Protein AF-A0A0L0UKQ6-F1 (afdb_monomer)

pLDDT: mean 85.0, std 13.51, range [40.44, 95.69]

Mean predicted aligned error: 8.11 Å

Nearest PDB structures (foldseek):
  1ez3-assembly1_A  TM=3.928E-01  e=5.200E+00  Rattus norvegicus
  1b5l-assembly1_A  TM=2.829E-01  e=2.958E+00  Komagataella pastoris

Structure (mmCIF, N/CA/C/O backbone):
data_AF-A0A0L0UKQ6-F1
#
_entry.id   AF-A0A0L0UKQ6-F1
#
loop_
_atom_site.group_PDB
_atom_site.id
_atom_site.type_symbol
_atom_site.label_atom_id
_atom_site.label_alt_id
_atom_site.label_comp_id
_atom_site.label_asym_id
_atom_site.label_entity_id
_atom_site.label_seq_id
_atom_site.pdbx_PDB_ins_code
_atom_site.Cartn_x
_atom_site.Cartn_y
_atom_site.Cartn_z
_atom_site.occupancy
_atom_site.B_iso_or_equiv
_atom_site.auth_seq_id
_atom_site.auth_comp_id
_atom_site.auth_asym_id
_atom_site.auth_atom_id
_atom_site.pdbx_PDB_model_num
ATOM 1 N N . VAL A 1 1 ? -15.708 5.822 22.919 1.00 69.19 1 VAL A N 1
ATOM 2 C CA . VAL A 1 1 ? -15.814 4.433 22.409 1.00 69.19 1 VAL A CA 1
ATOM 3 C C . VAL A 1 1 ? -15.484 3.426 23.504 1.00 69.19 1 VAL A C 1
ATOM 5 O O . VAL A 1 1 ? -16.340 2.625 23.839 1.00 69.19 1 VAL A O 1
ATOM 8 N N . LEU A 1 2 ? -14.313 3.519 24.140 1.00 83.44 2 LEU A N 1
ATOM 9 C CA . LEU A 1 2 ? -13.816 2.468 25.038 1.00 83.44 2 LEU A CA 1
ATOM 10 C C . LEU A 1 2 ? -14.531 2.330 26.399 1.00 83.44 2 LEU A C 1
ATOM 12 O O . LEU A 1 2 ? -14.392 1.306 27.054 1.00 83.44 2 LEU A O 1
ATOM 16 N N . GLN A 1 3 ? -15.347 3.301 26.824 1.00 82.50 3 GLN A N 1
ATOM 17 C CA . GLN A 1 3 ? -16.087 3.228 28.099 1.00 82.50 3 GLN A CA 1
ATOM 18 C C . GLN A 1 3 ? -17.079 2.052 28.180 1.00 82.50 3 GLN A C 1
ATOM 20 O O . GLN A 1 3 ? -17.397 1.612 29.279 1.00 82.50 3 GLN A O 1
ATOM 25 N N . ALA A 1 4 ? -17.549 1.539 27.037 1.00 82.25 4 ALA A N 1
ATOM 26 C CA . ALA A 1 4 ? -18.426 0.368 26.972 1.00 82.25 4 ALA A CA 1
ATOM 27 C C . ALA A 1 4 ? -17.662 -0.967 27.079 1.00 82.25 4 ALA A C 1
ATOM 29 O O . ALA A 1 4 ? -18.273 -2.007 27.291 1.00 82.25 4 ALA A O 1
ATOM 30 N N . VAL A 1 5 ? -16.330 -0.942 26.955 1.00 87.31 5 VAL A N 1
ATOM 31 C CA . VAL A 1 5 ? -15.487 -2.137 27.047 1.00 87.31 5 VAL A CA 1
ATOM 32 C C . VAL A 1 5 ? -15.329 -2.539 28.505 1.00 87.31 5 VAL A C 1
ATOM 34 O O . VAL A 1 5 ? -14.916 -1.727 29.338 1.00 87.31 5 VAL A O 1
ATOM 37 N N . THR A 1 6 ? -15.652 -3.794 28.792 1.00 84.50 6 THR A N 1
ATOM 38 C CA . THR A 1 6 ? -15.420 -4.460 30.074 1.00 84.50 6 THR A CA 1
ATOM 39 C C . THR A 1 6 ? -14.885 -5.868 29.808 1.00 84.50 6 THR A C 1
ATOM 41 O O . THR A 1 6 ? -15.406 -6.492 28.884 1.00 84.50 6 THR A O 1
ATOM 44 N N . PRO A 1 7 ? -13.969 -6.406 30.634 1.00 91.31 7 PRO A N 1
ATOM 45 C CA . PRO A 1 7 ? -13.393 -5.813 31.849 1.00 91.31 7 PRO A CA 1
ATOM 46 C C . PRO A 1 7 ? -12.472 -4.604 31.602 1.00 91.31 7 PRO A C 1
ATOM 48 O O . PRO A 1 7 ? -12.143 -4.275 30.467 1.00 91.31 7 PRO A O 1
ATOM 51 N N . GLU A 1 8 ? -12.055 -3.916 32.672 1.00 91.44 8 GLU A N 1
ATOM 52 C CA . GLU A 1 8 ? -11.160 -2.742 32.573 1.00 91.44 8 GLU A CA 1
ATOM 53 C C . GLU A 1 8 ? -9.836 -3.072 31.869 1.00 91.44 8 GLU A C 1
ATOM 55 O O . GLU A 1 8 ? -9.279 -2.239 31.164 1.00 91.44 8 GLU A O 1
ATOM 60 N N . GLN A 1 9 ? -9.348 -4.301 32.030 1.00 90.81 9 GLN A N 1
ATOM 61 C CA . GLN A 1 9 ? -8.124 -4.762 31.384 1.00 90.81 9 GLN A CA 1
ATOM 62 C C . GLN A 1 9 ? -8.231 -4.713 29.852 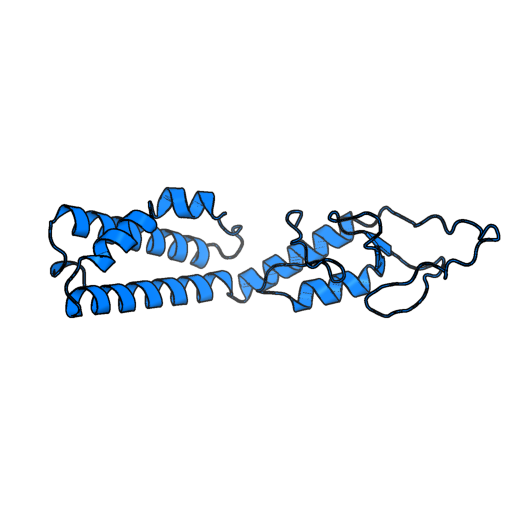1.00 90.81 9 GLN A C 1
ATOM 64 O O . GLN A 1 9 ? -7.352 -4.151 29.204 1.00 90.81 9 GLN A O 1
ATOM 69 N N . ASP A 1 10 ? -9.339 -5.194 29.288 1.00 92.19 10 ASP A N 1
ATOM 70 C CA . ASP A 1 10 ? -9.611 -5.137 27.848 1.00 92.19 10 ASP A CA 1
ATOM 71 C C . ASP A 1 10 ? -9.666 -3.687 27.360 1.00 92.19 10 ASP A C 1
ATOM 73 O O . ASP A 1 10 ? -9.147 -3.347 26.298 1.00 92.19 10 ASP A O 1
ATOM 77 N N . ARG A 1 11 ? -10.251 -2.795 28.169 1.00 92.25 11 ARG A N 1
ATOM 78 C CA . ARG A 1 11 ? -10.300 -1.363 27.857 1.00 92.25 11 ARG A CA 1
ATOM 79 C C . ARG A 1 11 ? -8.899 -0.771 27.743 1.00 92.25 11 ARG A C 1
ATOM 81 O O . ARG A 1 11 ? -8.644 -0.016 26.805 1.00 92.25 11 ARG A O 1
ATOM 88 N N . ILE A 1 12 ? -8.017 -1.102 28.686 1.00 92.00 12 ILE A N 1
ATOM 89 C CA . ILE A 1 12 ? -6.623 -0.647 28.685 1.00 92.00 12 ILE A CA 1
ATOM 90 C C . ILE A 1 12 ? -5.903 -1.157 27.433 1.00 92.00 12 ILE A C 1
ATOM 92 O O . ILE A 1 12 ? -5.213 -0.369 26.795 1.00 92.00 12 ILE A O 1
ATOM 96 N N . LEU A 1 13 ? -6.120 -2.414 27.029 1.00 92.38 13 LEU A N 1
ATOM 97 C CA . LEU A 1 13 ? -5.523 -2.969 25.808 1.00 92.38 13 LEU A CA 1
ATOM 98 C C . LEU A 1 13 ? -5.916 -2.169 24.558 1.00 92.38 13 LEU A C 1
ATOM 100 O O . LEU A 1 13 ? -5.040 -1.736 23.811 1.00 92.38 13 LEU A O 1
ATOM 104 N N . PHE A 1 14 ? -7.209 -1.884 24.360 1.00 93.12 14 PHE A N 1
ATOM 105 C CA . PHE A 1 14 ? -7.635 -1.036 23.239 1.00 93.12 14 PHE A CA 1
ATOM 106 C C . PHE A 1 14 ? -7.079 0.384 23.334 1.00 93.12 14 PHE A C 1
ATOM 108 O O . PHE A 1 14 ? -6.687 0.951 22.319 1.00 93.12 14 PHE A O 1
ATOM 115 N N . GLN A 1 15 ? -7.050 0.973 24.532 1.00 92.75 15 GLN A N 1
ATOM 116 C CA . GLN A 1 15 ? -6.509 2.317 24.743 1.00 92.75 15 GLN A CA 1
ATOM 117 C C . GLN A 1 15 ? -5.040 2.370 24.308 1.00 92.75 15 GLN A C 1
ATOM 119 O O . GLN A 1 15 ? -4.676 3.214 23.494 1.00 92.75 15 GLN A O 1
ATOM 124 N N . THR A 1 16 ? -4.223 1.422 24.775 1.00 93.25 16 THR A N 1
ATOM 125 C CA . THR A 1 16 ? -2.812 1.306 24.393 1.00 93.25 16 THR A CA 1
ATOM 126 C C . THR A 1 16 ? -2.643 1.104 22.889 1.00 93.25 16 THR A C 1
ATOM 128 O O . THR A 1 16 ? -1.813 1.781 22.287 1.00 93.25 16 THR A O 1
ATOM 131 N N . PHE A 1 17 ? -3.459 0.247 22.269 1.00 94.69 17 PHE A N 1
ATOM 132 C CA . PHE A 1 17 ? -3.443 0.032 20.822 1.00 94.69 17 PHE A CA 1
ATOM 133 C C . PHE A 1 17 ? -3.721 1.325 20.040 1.00 94.69 17 PHE A C 1
ATOM 135 O O . PHE A 1 17 ? -2.919 1.732 19.198 1.00 94.69 17 PHE A O 1
ATOM 142 N N . PHE A 1 18 ? -4.829 2.011 20.339 1.00 94.19 18 PHE A N 1
ATOM 143 C CA . PHE A 1 18 ? -5.203 3.234 19.624 1.00 94.19 18 PHE A CA 1
ATOM 144 C C . PHE A 1 18 ? -4.198 4.365 19.860 1.00 94.19 18 PHE A C 1
ATOM 146 O O . PHE A 1 18 ? -3.875 5.100 18.924 1.00 94.19 18 PHE A O 1
ATOM 153 N N . ASP A 1 19 ? -3.665 4.491 21.077 1.00 94.94 19 ASP A N 1
ATOM 154 C CA . ASP A 1 19 ? -2.633 5.476 21.394 1.00 94.94 19 ASP A CA 1
ATOM 155 C C . ASP A 1 19 ? -1.344 5.199 20.602 1.00 94.94 19 ASP A C 1
ATOM 157 O O . ASP A 1 19 ? -0.765 6.128 20.034 1.00 94.94 19 ASP A O 1
ATOM 161 N N . ALA A 1 20 ? -0.933 3.933 20.476 1.00 95.44 20 ALA A N 1
ATOM 162 C CA . ALA A 1 20 ? 0.219 3.540 19.668 1.00 95.44 20 ALA A CA 1
ATOM 163 C C . ALA A 1 20 ? 0.013 3.836 18.172 1.00 95.44 20 ALA A C 1
ATOM 165 O O . ALA A 1 20 ? 0.891 4.430 17.540 1.00 95.44 20 ALA A O 1
ATOM 166 N N . CYS A 1 21 ? -1.153 3.501 17.608 1.00 94.81 21 CYS A N 1
ATOM 167 C CA . CYS A 1 21 ? -1.484 3.838 16.220 1.00 94.81 21 CYS A CA 1
ATOM 168 C C . CYS A 1 21 ? -1.443 5.353 15.979 1.00 94.81 21 CYS A C 1
ATOM 170 O O . CYS A 1 21 ? -0.837 5.812 15.012 1.00 94.81 21 CYS A O 1
ATOM 172 N N . ASN A 1 22 ? -2.036 6.142 16.879 1.00 94.56 22 ASN A N 1
ATOM 173 C CA . ASN A 1 22 ? -2.043 7.601 16.770 1.00 94.56 22 ASN A CA 1
ATOM 174 C C . ASN A 1 22 ? -0.630 8.192 16.839 1.00 94.56 22 ASN A C 1
ATOM 176 O O . ASN A 1 22 ? -0.328 9.137 16.106 1.00 94.56 22 ASN A O 1
ATOM 180 N N . GLN A 1 23 ? 0.250 7.638 17.678 1.00 94.94 23 GLN A N 1
ATOM 181 C CA . GLN A 1 23 ? 1.656 8.043 17.729 1.00 94.94 23 GLN A CA 1
ATOM 182 C C . GLN A 1 23 ? 2.369 7.761 16.404 1.00 94.94 23 GLN A C 1
ATOM 184 O O . GLN A 1 23 ? 2.998 8.667 15.861 1.00 94.94 23 GLN A O 1
ATOM 189 N N . ILE A 1 24 ? 2.210 6.556 15.842 1.00 94.06 24 ILE A N 1
ATOM 190 C CA . ILE A 1 24 ? 2.786 6.190 14.537 1.00 94.06 24 ILE A CA 1
ATOM 191 C C . ILE A 1 24 ? 2.299 7.152 13.445 1.00 94.06 24 ILE A C 1
ATOM 193 O O . ILE A 1 24 ? 3.107 7.733 12.721 1.00 94.06 24 ILE A O 1
ATOM 197 N N . ILE A 1 25 ? 0.983 7.361 13.349 1.00 93.94 25 ILE A N 1
ATOM 198 C CA . ILE A 1 25 ? 0.367 8.268 12.369 1.00 93.94 25 ILE A CA 1
ATOM 199 C C . ILE A 1 25 ? 0.933 9.685 12.523 1.00 93.94 25 ILE A C 1
ATOM 201 O O . ILE A 1 25 ? 1.301 10.316 11.530 1.00 93.94 25 ILE A O 1
ATOM 205 N N . THR A 1 26 ? 1.044 10.180 13.757 1.00 94.44 26 THR A N 1
ATOM 206 C CA . THR A 1 26 ? 1.561 11.524 14.054 1.00 94.44 26 THR A CA 1
ATOM 207 C C . THR A 1 26 ? 3.026 11.669 13.651 1.00 94.44 26 THR A C 1
ATOM 209 O O . THR A 1 26 ? 3.395 12.648 13.004 1.00 94.44 26 THR A O 1
ATOM 212 N N . GLU A 1 27 ? 3.868 10.695 13.989 1.00 93.44 27 GLU A N 1
ATOM 213 C CA . GLU A 1 27 ? 5.286 10.690 13.621 1.00 93.44 27 GLU A CA 1
ATOM 214 C C . GLU A 1 27 ? 5.476 10.682 12.105 1.00 93.44 27 GLU A C 1
ATOM 216 O O . GLU A 1 27 ? 6.232 11.502 11.580 1.00 93.44 27 GLU A O 1
ATOM 221 N N . LEU A 1 28 ? 4.750 9.807 11.402 1.00 91.25 28 LEU A N 1
ATOM 222 C CA . LEU A 1 28 ? 4.832 9.694 9.950 1.00 91.25 28 LEU A CA 1
ATOM 223 C C . LEU A 1 28 ? 4.286 10.941 9.241 1.00 91.25 28 LEU A C 1
ATOM 225 O O . LEU A 1 28 ? 4.803 11.311 8.186 1.00 91.25 28 LEU A O 1
ATOM 229 N N . THR A 1 29 ? 3.274 11.593 9.817 1.00 91.44 29 THR A N 1
ATOM 230 C CA . THR A 1 29 ? 2.718 12.852 9.302 1.00 91.44 29 THR A CA 1
ATOM 231 C C . THR A 1 29 ? 3.707 14.004 9.469 1.00 91.44 29 THR A C 1
ATOM 233 O O . THR A 1 29 ? 3.918 14.776 8.538 1.00 91.44 29 THR A O 1
ATOM 236 N N . ASN A 1 30 ? 4.339 14.112 10.640 1.00 92.19 30 ASN A N 1
ATOM 237 C CA . ASN A 1 30 ? 5.265 15.203 10.945 1.00 92.19 30 ASN A CA 1
ATOM 238 C C . ASN A 1 30 ? 6.634 15.033 10.270 1.00 92.19 30 ASN A C 1
ATOM 240 O O . ASN A 1 30 ? 7.334 16.021 10.063 1.00 92.19 30 ASN A O 1
ATOM 244 N N . ASN A 1 31 ? 7.010 13.803 9.907 1.00 90.62 31 ASN A N 1
ATOM 245 C CA . ASN A 1 31 ? 8.291 13.482 9.279 1.00 90.62 31 ASN A CA 1
ATOM 246 C C . ASN A 1 31 ? 8.073 12.730 7.955 1.00 90.62 31 ASN A C 1
ATOM 248 O O . ASN A 1 31 ? 8.313 11.522 7.883 1.00 90.62 31 ASN A O 1
ATOM 252 N 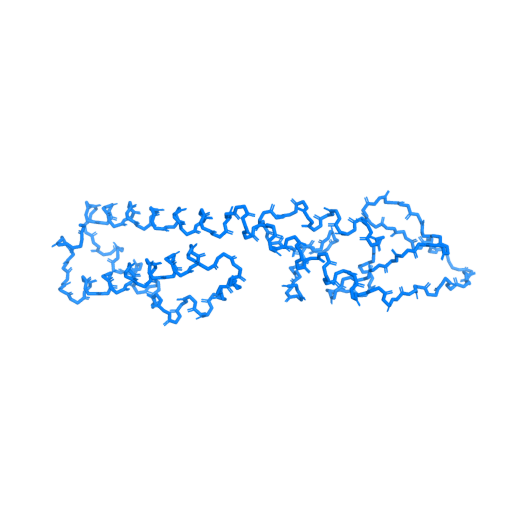N . PRO A 1 32 ? 7.641 13.411 6.878 1.00 81.19 32 PRO A N 1
ATOM 253 C CA . PRO A 1 32 ? 7.314 12.756 5.609 1.00 81.19 32 PRO A CA 1
ATOM 254 C C . PRO A 1 32 ? 8.515 12.073 4.937 1.00 81.19 32 PRO A C 1
ATOM 256 O O . PRO A 1 32 ? 8.320 11.153 4.153 1.00 81.19 32 PRO A O 1
ATOM 259 N N . GLN A 1 33 ? 9.746 12.486 5.260 1.00 79.69 33 GLN A N 1
ATOM 260 C CA . GLN A 1 33 ? 10.972 11.862 4.745 1.00 79.69 33 GLN A CA 1
ATOM 261 C C . GLN A 1 33 ? 11.449 10.652 5.559 1.00 79.69 33 GLN A C 1
ATOM 263 O O . GLN A 1 33 ? 12.385 9.967 5.156 1.00 79.69 33 GLN A O 1
ATOM 268 N N . GLN A 1 34 ? 10.847 10.387 6.719 1.00 84.00 34 GLN A N 1
ATOM 269 C CA . GLN A 1 34 ? 11.187 9.209 7.508 1.00 84.00 34 GLN A CA 1
ATOM 270 C C . GLN A 1 34 ? 10.771 7.946 6.751 1.00 84.00 34 GLN A C 1
ATOM 272 O O . GLN A 1 34 ? 9.671 7.905 6.200 1.00 84.00 34 GLN A O 1
ATOM 277 N N . ARG A 1 35 ? 11.597 6.895 6.772 1.00 82.25 35 ARG A N 1
ATOM 278 C CA . ARG A 1 35 ? 11.218 5.594 6.203 1.00 82.25 35 ARG A CA 1
ATOM 279 C C . ARG A 1 35 ? 9.935 5.045 6.834 1.00 82.25 35 ARG A C 1
ATOM 281 O O . ARG A 1 35 ? 9.625 5.344 7.988 1.00 82.25 35 ARG A O 1
ATOM 288 N N . SER A 1 36 ? 9.227 4.203 6.092 1.00 80.62 36 SER A N 1
ATOM 289 C CA . SER A 1 36 ? 8.121 3.424 6.646 1.00 80.62 36 SER A CA 1
ATOM 290 C C . SER A 1 36 ? 8.626 2.439 7.708 1.00 80.62 36 SER A C 1
ATOM 292 O O . SER A 1 36 ? 9.767 1.963 7.653 1.00 80.62 36 SER A O 1
ATOM 294 N N . TYR A 1 37 ? 7.776 2.165 8.694 1.00 85.94 37 TYR A N 1
ATOM 295 C CA . TYR A 1 37 ? 8.023 1.136 9.699 1.00 85.94 37 TYR A CA 1
ATOM 296 C C . TYR A 1 37 ? 7.799 -0.251 9.092 1.00 85.94 37 TYR A C 1
ATOM 298 O O . TYR A 1 37 ? 6.872 -0.431 8.302 1.00 85.94 37 TYR A O 1
ATOM 306 N N . SER A 1 38 ? 8.631 -1.225 9.458 1.00 85.88 38 SER A N 1
ATOM 307 C CA . SER A 1 38 ? 8.378 -2.624 9.109 1.00 85.88 38 SER A CA 1
ATOM 308 C C . SER A 1 38 ? 7.176 -3.165 9.888 1.00 85.88 38 SER A C 1
ATOM 310 O O . SER A 1 38 ? 6.799 -2.614 10.926 1.00 85.88 38 SER A O 1
ATOM 312 N N . LEU A 1 39 ? 6.595 -4.279 9.430 1.00 84.94 39 LEU A N 1
ATOM 313 C CA . LEU A 1 39 ? 5.503 -4.943 10.155 1.00 84.94 39 LEU A CA 1
ATOM 314 C C . LEU A 1 39 ? 5.903 -5.278 11.598 1.00 84.94 39 LEU A C 1
ATOM 316 O O . LEU A 1 39 ? 5.158 -4.973 12.522 1.00 84.94 39 LEU A O 1
ATOM 320 N N . GLN A 1 40 ? 7.124 -5.781 11.805 1.00 87.25 40 GLN A N 1
ATOM 321 C CA . GLN A 1 40 ? 7.643 -6.102 13.136 1.00 87.25 40 GLN A CA 1
ATOM 322 C C . GLN A 1 40 ? 7.768 -4.860 14.038 1.00 87.25 40 GLN A C 1
ATOM 324 O O . GLN A 1 40 ? 7.508 -4.933 15.238 1.00 87.25 40 GLN A O 1
ATOM 329 N N . GLU A 1 41 ? 8.162 -3.709 13.483 1.00 90.38 41 GLU A N 1
ATOM 330 C CA . GLU A 1 41 ? 8.241 -2.448 14.233 1.00 90.38 41 GLU A CA 1
ATOM 331 C C . GLU A 1 41 ? 6.858 -1.920 14.617 1.00 90.38 41 GLU A C 1
ATOM 333 O O . GLU A 1 41 ? 6.692 -1.371 15.707 1.00 90.38 41 GLU A O 1
ATOM 338 N N . ILE A 1 42 ? 5.870 -2.089 13.736 1.00 90.00 42 ILE A N 1
ATOM 339 C CA . ILE A 1 42 ? 4.480 -1.722 14.013 1.00 90.00 42 ILE A CA 1
ATOM 3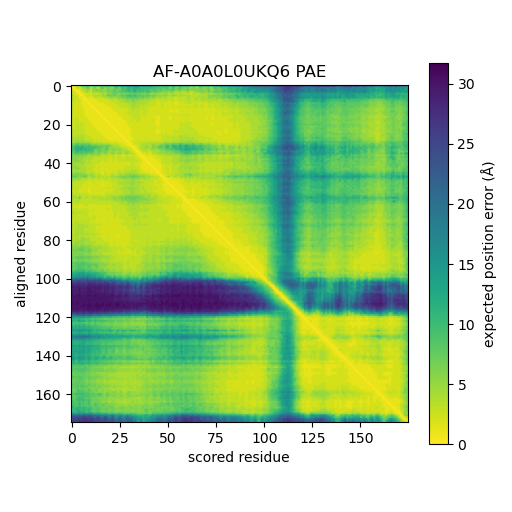40 C C . ILE A 1 42 ? 3.926 -2.634 15.110 1.00 90.00 42 ILE A C 1
ATOM 342 O O . ILE A 1 42 ? 3.463 -2.123 16.127 1.00 90.00 42 ILE A O 1
ATOM 346 N N . GLU A 1 43 ? 4.040 -3.956 14.958 1.00 89.81 43 GLU A N 1
ATOM 347 C CA . GLU A 1 43 ? 3.585 -4.958 15.936 1.00 89.81 43 GLU A CA 1
ATOM 348 C C . GLU A 1 43 ? 4.196 -4.738 17.324 1.00 89.81 43 GLU A C 1
ATOM 350 O O . GLU A 1 43 ? 3.482 -4.761 18.327 1.00 89.81 43 GLU A O 1
ATOM 355 N N . ALA A 1 44 ? 5.496 -4.430 17.398 1.00 92.38 44 ALA A N 1
ATOM 356 C CA . ALA A 1 44 ? 6.175 -4.137 18.660 1.00 92.38 44 ALA A CA 1
ATOM 357 C C . ALA A 1 44 ? 5.595 -2.918 19.403 1.00 92.38 44 ALA A C 1
ATOM 359 O O . ALA A 1 44 ? 5.767 -2.801 20.617 1.00 92.38 44 ALA A O 1
ATOM 360 N N . ARG A 1 45 ? 4.925 -2.003 18.690 1.00 93.12 45 ARG A N 1
ATOM 361 C CA . ARG A 1 45 ? 4.309 -0.796 19.258 1.00 93.12 45 ARG A CA 1
ATOM 362 C C . ARG A 1 45 ? 2.824 -0.970 19.539 1.00 93.12 45 ARG A C 1
ATOM 364 O O . ARG A 1 45 ? 2.366 -0.539 20.592 1.00 93.12 45 ARG A O 1
ATOM 371 N N . VAL A 1 46 ? 2.078 -1.539 18.593 1.00 92.31 46 VAL A N 1
ATOM 372 C CA . VAL A 1 46 ? 0.614 -1.666 18.696 1.00 92.31 46 VAL A CA 1
ATOM 373 C C . VAL A 1 46 ? 0.190 -2.864 19.546 1.00 92.31 46 VAL A C 1
ATOM 375 O O . VAL A 1 46 ? -0.924 -2.875 20.063 1.00 92.31 46 VAL A O 1
ATOM 378 N N . GLY A 1 47 ? 1.081 -3.838 19.747 1.00 88.62 47 GLY A N 1
ATOM 379 C CA . GLY A 1 47 ? 0.804 -5.054 20.504 1.00 88.62 47 GLY A CA 1
ATOM 380 C C . GLY A 1 47 ? 0.120 -6.137 19.667 1.00 88.62 47 GLY A C 1
ATOM 381 O O . GLY A 1 47 ? 0.093 -6.084 18.438 1.00 88.62 47 GLY A O 1
ATOM 382 N N . SER A 1 48 ? -0.413 -7.159 20.342 1.00 86.62 48 SER A N 1
ATOM 383 C CA . SER A 1 48 ? -1.028 -8.311 19.675 1.00 86.62 48 SER A CA 1
ATOM 384 C C . SER A 1 48 ? -2.403 -7.960 19.104 1.00 86.62 48 SER A C 1
ATOM 386 O O . SER A 1 48 ? -3.379 -7.790 19.835 1.00 86.62 48 SER A O 1
ATOM 388 N N . VAL A 1 49 ? -2.495 -7.904 17.775 1.00 86.56 49 VAL A N 1
ATOM 389 C CA . VAL A 1 49 ? -3.773 -7.722 17.068 1.00 86.56 49 VAL A CA 1
ATOM 390 C C . VAL A 1 49 ? -4.693 -8.934 17.262 1.00 86.56 49 VAL A C 1
ATOM 392 O O . VAL A 1 49 ? -5.908 -8.771 17.373 1.00 86.56 49 VAL A O 1
ATOM 395 N N . ASP A 1 50 ? -4.128 -10.138 17.375 1.00 90.00 50 ASP A N 1
ATOM 396 C CA . ASP A 1 50 ? -4.892 -11.367 17.615 1.00 90.00 50 ASP A CA 1
ATOM 397 C C . ASP A 1 50 ? -5.609 -11.347 18.970 1.00 90.00 50 ASP A C 1
ATOM 399 O O . ASP A 1 50 ? -6.771 -11.751 19.061 1.00 90.00 50 ASP A O 1
ATOM 403 N N . GLU A 1 51 ? -4.954 -10.827 20.014 1.00 91.19 51 GLU A N 1
ATOM 404 C CA . GLU A 1 51 ? -5.565 -10.652 21.335 1.00 91.19 51 GLU A CA 1
ATOM 405 C C . GLU A 1 51 ? -6.767 -9.699 21.263 1.00 91.19 51 GLU A C 1
ATOM 407 O O . GLU A 1 51 ? -7.858 -10.034 21.729 1.00 91.19 51 GLU A O 1
ATOM 412 N N . LEU A 1 52 ? -6.609 -8.552 20.593 1.00 91.94 52 LEU A N 1
ATOM 413 C CA . LEU A 1 52 ? -7.695 -7.588 20.391 1.00 91.94 52 LEU A CA 1
ATOM 414 C C . LEU A 1 52 ? -8.853 -8.193 19.592 1.00 91.94 52 LEU A C 1
ATOM 416 O O . LEU A 1 52 ? -10.014 -8.007 19.954 1.00 91.94 52 LEU A O 1
ATOM 420 N N . SER A 1 53 ? -8.553 -8.947 18.534 1.00 92.50 53 SER A N 1
ATOM 421 C CA . SER A 1 53 ? -9.559 -9.626 17.712 1.00 92.50 53 SER A CA 1
ATOM 422 C C . SER A 1 53 ? -10.350 -10.655 18.525 1.00 92.50 53 SER A C 1
ATOM 424 O O . SER A 1 53 ? -11.582 -10.690 18.467 1.00 92.50 53 SER A O 1
ATOM 426 N N . GLY A 1 54 ? -9.660 -11.431 19.368 1.00 93.31 54 GLY A N 1
ATOM 427 C CA . GLY A 1 54 ? -10.283 -12.366 20.303 1.00 93.31 54 GLY A CA 1
ATOM 428 C C . GLY A 1 54 ? -11.212 -11.677 21.304 1.00 93.31 54 GLY A C 1
ATOM 429 O O . GLY A 1 54 ? -12.297 -12.187 21.589 1.00 93.31 54 GLY A O 1
ATOM 430 N N . ILE A 1 55 ? -10.840 -10.494 21.796 1.00 92.94 55 ILE A N 1
ATOM 431 C CA . ILE A 1 55 ? -11.699 -9.696 22.676 1.00 92.94 55 ILE A CA 1
ATOM 432 C C . ILE A 1 55 ? -12.948 -9.208 21.920 1.00 92.94 55 ILE A C 1
ATOM 434 O O . ILE A 1 55 ? -14.065 -9.415 22.397 1.00 92.94 55 ILE A O 1
ATOM 438 N N . ILE A 1 56 ? -12.791 -8.631 20.720 1.00 93.75 56 ILE A N 1
ATOM 439 C CA . ILE A 1 56 ? -13.917 -8.141 19.895 1.00 93.75 56 ILE A CA 1
ATOM 440 C C . ILE A 1 56 ? -14.913 -9.264 19.598 1.00 93.75 56 ILE A C 1
ATOM 442 O O . ILE A 1 56 ? -16.123 -9.048 19.669 1.00 93.75 56 ILE A O 1
ATOM 446 N N . ALA A 1 57 ? -14.421 -10.468 19.296 1.00 94.12 57 ALA A N 1
ATOM 447 C CA . ALA A 1 57 ? -15.259 -11.622 18.978 1.00 94.12 57 ALA A CA 1
ATOM 448 C C . ALA A 1 57 ? -16.190 -12.044 20.130 1.00 94.12 57 ALA A C 1
ATOM 450 O O . ALA A 1 57 ? -17.227 -12.659 19.882 1.00 94.12 57 ALA A O 1
ATOM 451 N N . ASN A 1 58 ? -15.841 -11.703 21.374 1.00 93.62 58 ASN A N 1
ATOM 452 C CA . ASN A 1 58 ? -16.613 -12.035 22.573 1.00 93.62 58 ASN A CA 1
AT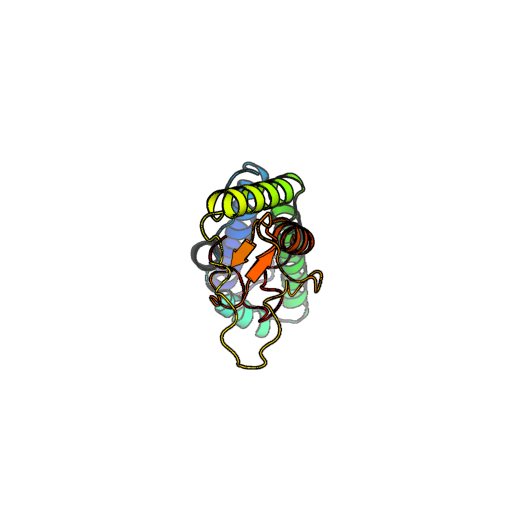OM 453 C C . ASN A 1 58 ? -17.486 -10.875 23.088 1.00 93.62 58 ASN A C 1
ATOM 455 O O . ASN A 1 58 ? -18.218 -11.044 24.065 1.00 93.62 58 ASN A O 1
ATOM 459 N N . MET A 1 59 ? -17.426 -9.703 22.453 1.00 92.44 59 MET A N 1
ATOM 460 C CA . MET A 1 59 ? -18.222 -8.536 22.836 1.00 92.44 59 MET A CA 1
ATOM 461 C C . MET A 1 59 ? -19.667 -8.619 22.346 1.00 92.44 59 MET A C 1
ATOM 463 O O . MET A 1 59 ? -20.006 -9.328 21.396 1.00 92.44 59 MET A O 1
ATOM 467 N N . ASP A 1 60 ? -20.540 -7.818 22.961 1.00 94.19 60 ASP A N 1
ATOM 468 C CA . ASP A 1 60 ? -21.858 -7.578 22.393 1.00 94.19 60 ASP A CA 1
ATOM 469 C C . ASP A 1 60 ? -21.748 -6.849 21.043 1.00 94.19 60 ASP A C 1
ATOM 471 O O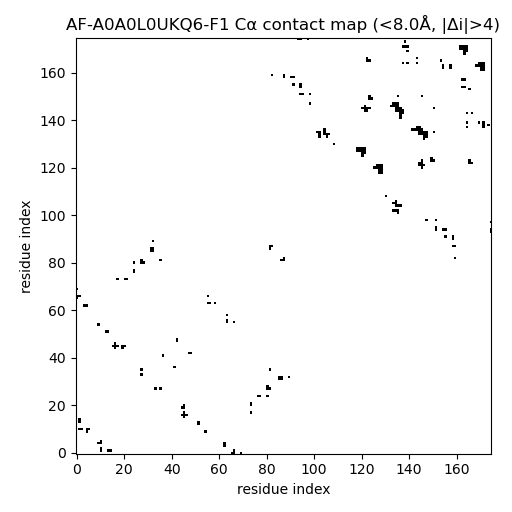 . ASP A 1 60 ? -20.802 -6.105 20.761 1.00 94.19 60 ASP A O 1
ATOM 475 N N . ARG A 1 61 ? -22.767 -7.039 20.203 1.00 93.69 61 ARG A N 1
ATOM 476 C CA . ARG A 1 61 ? -22.777 -6.513 18.837 1.00 93.69 61 ARG A CA 1
ATOM 477 C C . ARG A 1 61 ? -22.615 -4.992 18.779 1.00 93.69 61 ARG A C 1
ATOM 479 O O . ARG A 1 61 ? -21.980 -4.506 17.848 1.00 93.69 61 ARG A O 1
ATOM 486 N N . ALA A 1 62 ? -23.203 -4.243 19.712 1.00 92.38 62 ALA A N 1
ATOM 487 C CA . ALA A 1 62 ? -23.157 -2.786 19.668 1.00 92.38 62 ALA A CA 1
ATOM 488 C C . ALA A 1 62 ? -21.753 -2.277 20.020 1.00 92.38 62 ALA A C 1
ATOM 490 O O . ALA A 1 62 ? -21.212 -1.432 19.304 1.00 92.38 62 ALA A O 1
ATOM 491 N N . THR A 1 63 ? -21.129 -2.836 21.059 1.00 92.31 63 THR A N 1
ATOM 492 C CA . THR A 1 63 ? -19.750 -2.496 21.442 1.00 92.31 63 THR A CA 1
ATOM 493 C C . THR A 1 63 ? -18.753 -2.892 20.353 1.00 92.31 63 THR A C 1
ATOM 495 O O . THR A 1 63 ? -17.942 -2.058 19.943 1.00 92.31 63 THR A O 1
ATOM 498 N N . ALA A 1 64 ? -18.863 -4.108 19.806 1.00 94.00 64 ALA A N 1
ATOM 499 C CA . ALA A 1 64 ? -18.012 -4.571 18.709 1.00 94.00 64 ALA A CA 1
ATOM 500 C C . ALA A 1 64 ? -18.122 -3.666 17.467 1.00 94.00 64 ALA A C 1
ATOM 502 O O . ALA A 1 64 ? -17.112 -3.311 16.863 1.00 94.00 64 ALA A O 1
ATOM 503 N N . GLN A 1 65 ? -19.336 -3.223 17.115 1.00 93.00 65 GLN A N 1
ATOM 504 C CA . GLN A 1 65 ? -19.551 -2.286 16.006 1.00 93.00 65 GLN A CA 1
ATOM 505 C C . GLN A 1 65 ? -18.886 -0.926 16.245 1.00 93.00 65 GLN A C 1
ATOM 507 O O . GLN A 1 65 ? -18.264 -0.384 15.333 1.00 93.00 65 GLN A O 1
ATOM 512 N N . LEU A 1 66 ? -18.988 -0.371 17.456 1.00 91.56 66 LEU A N 1
ATOM 513 C CA . LEU A 1 66 ? -18.357 0.910 17.787 1.00 91.56 66 LEU A CA 1
ATOM 514 C C . LEU A 1 66 ? -16.827 0.838 17.712 1.00 91.56 66 LEU A C 1
ATOM 516 O O . LEU A 1 66 ? -16.199 1.782 17.230 1.00 91.56 66 LEU A O 1
ATOM 520 N N . ILE A 1 67 ? -16.234 -0.268 18.166 1.00 92.94 67 ILE A N 1
ATOM 521 C CA . ILE A 1 67 ? -14.789 -0.502 18.048 1.00 92.94 67 ILE A CA 1
ATOM 522 C C . ILE A 1 67 ? -14.399 -0.673 16.582 1.00 92.94 67 ILE A C 1
ATOM 524 O O . ILE A 1 67 ? -13.458 -0.022 16.140 1.00 92.94 67 ILE A O 1
ATOM 528 N N . GLY A 1 68 ? -15.149 -1.465 15.811 1.00 92.31 68 GLY A N 1
ATOM 529 C CA . GLY A 1 68 ? -14.892 -1.678 14.385 1.00 92.31 68 GLY A CA 1
ATOM 530 C C . GLY A 1 68 ? -14.882 -0.378 13.577 1.00 92.31 68 GLY A C 1
ATOM 531 O O . GLY A 1 68 ? -13.975 -0.157 12.782 1.00 92.31 68 GLY A O 1
ATOM 532 N N . ILE A 1 69 ? -15.825 0.535 13.838 1.00 92.56 69 ILE A N 1
ATOM 533 C CA . ILE A 1 69 ? -15.828 1.873 13.220 1.00 92.56 69 ILE A CA 1
ATOM 534 C C . ILE A 1 69 ? -14.548 2.641 13.567 1.00 92.56 69 ILE A C 1
ATOM 536 O O . ILE A 1 69 ? -13.987 3.331 12.714 1.00 92.56 69 ILE A O 1
ATOM 540 N N . HIS A 1 70 ? -14.086 2.550 14.816 1.00 91.56 70 HIS A N 1
ATOM 541 C CA . HIS A 1 70 ? -12.879 3.251 15.234 1.00 91.56 70 HIS A CA 1
ATOM 542 C C . HIS A 1 70 ? -11.620 2.663 14.589 1.00 91.56 70 HIS A C 1
ATOM 544 O O . HIS A 1 70 ? -10.802 3.435 14.099 1.00 91.56 70 HIS A O 1
ATOM 550 N N . LEU A 1 71 ? -11.513 1.332 14.524 1.00 92.44 71 LEU A N 1
ATOM 551 C CA . LEU A 1 71 ? -10.428 0.622 13.844 1.00 92.44 71 LEU A CA 1
ATOM 552 C C . LEU A 1 71 ? -10.353 0.996 12.365 1.00 92.44 71 LEU A C 1
ATOM 554 O O . LEU A 1 71 ? -9.297 1.422 11.913 1.00 92.44 71 LEU A O 1
ATOM 558 N N . ASN A 1 72 ? -11.480 0.935 11.649 1.00 93.06 72 ASN A N 1
ATOM 559 C CA . ASN A 1 72 ? -11.538 1.295 10.232 1.00 93.06 72 ASN A CA 1
ATOM 560 C C . ASN A 1 72 ? -11.108 2.749 10.008 1.00 93.06 72 ASN A C 1
ATOM 562 O O . ASN A 1 72 ? -10.352 3.046 9.093 1.00 93.06 72 ASN A O 1
ATOM 566 N N . ARG A 1 73 ? -11.532 3.668 10.885 1.00 93.25 73 ARG A N 1
ATOM 567 C CA . ARG A 1 73 ? -11.079 5.059 10.809 1.00 93.25 73 ARG A CA 1
ATOM 568 C C . ARG A 1 73 ? -9.571 5.167 11.028 1.00 93.25 73 ARG A C 1
ATOM 570 O O . ARG A 1 73 ? -8.909 5.869 10.283 1.00 93.25 73 ARG A O 1
ATOM 577 N N . THR A 1 74 ? -9.014 4.498 12.033 1.00 91.75 74 THR A N 1
ATOM 578 C CA . THR A 1 74 ? -7.564 4.509 12.278 1.00 91.75 74 THR A CA 1
ATOM 579 C C . THR A 1 74 ? -6.783 3.935 11.091 1.00 91.75 74 THR A C 1
ATOM 581 O O . THR A 1 74 ? -5.759 4.499 10.711 1.00 91.75 74 THR A O 1
ATOM 584 N N . GLU A 1 75 ? -7.283 2.865 10.476 1.00 91.88 75 GLU A N 1
ATOM 585 C CA . GLU A 1 75 ? -6.713 2.262 9.270 1.00 91.88 75 GLU A CA 1
ATOM 586 C C . GLU A 1 75 ? -6.743 3.228 8.077 1.00 91.88 75 GLU A C 1
ATOM 588 O O . GLU A 1 75 ? -5.711 3.456 7.449 1.00 91.88 75 GLU A O 1
ATOM 593 N N . GLU A 1 76 ? -7.877 3.880 7.809 1.00 94.38 76 GLU A N 1
ATOM 594 C CA . GLU A 1 76 ? -8.005 4.894 6.753 1.00 94.38 76 GLU A CA 1
ATOM 595 C C . GLU A 1 76 ? -7.011 6.052 6.938 1.00 94.38 76 GLU A C 1
ATOM 597 O O . GLU A 1 76 ? -6.393 6.521 5.978 1.00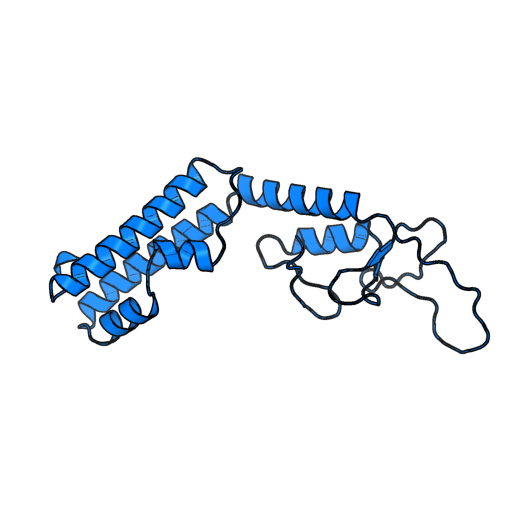 94.38 76 GLU A O 1
ATOM 602 N N . GLU A 1 77 ? -6.827 6.512 8.177 1.00 93.81 77 GLU A N 1
ATOM 603 C CA . GLU A 1 77 ? -5.870 7.569 8.505 1.00 93.81 77 GLU A CA 1
ATOM 604 C C . GLU A 1 77 ? -4.426 7.107 8.259 1.00 93.81 77 GLU A C 1
ATOM 606 O O . GLU A 1 77 ? -3.632 7.865 7.696 1.00 93.81 77 GLU A O 1
ATOM 611 N N . PHE A 1 78 ? -4.093 5.866 8.626 1.00 91.56 78 PHE A N 1
ATOM 612 C CA . PHE A 1 78 ? -2.785 5.273 8.355 1.00 91.56 78 PHE A CA 1
ATOM 613 C C . PHE A 1 78 ? -2.525 5.159 6.849 1.00 91.56 78 PHE A C 1
ATOM 615 O O . PHE A 1 78 ? -1.512 5.676 6.374 1.00 91.56 78 PHE A O 1
ATOM 622 N N . ILE A 1 79 ? -3.472 4.585 6.094 1.00 91.50 79 ILE A N 1
ATOM 623 C CA . ILE A 1 79 ? -3.424 4.459 4.628 1.00 91.50 79 ILE A CA 1
ATOM 624 C C . ILE A 1 79 ? -3.210 5.827 3.979 1.00 91.50 79 ILE A C 1
ATOM 626 O O . ILE A 1 79 ? -2.360 5.987 3.104 1.00 91.50 79 ILE A O 1
ATOM 630 N N . ARG A 1 80 ? -3.934 6.854 4.431 1.00 93.50 80 ARG A N 1
ATOM 631 C CA . ARG A 1 80 ? -3.772 8.210 3.901 1.00 93.50 80 ARG A CA 1
ATOM 632 C C . ARG A 1 80 ? -2.373 8.771 4.159 1.00 93.50 80 ARG A C 1
ATOM 634 O O . ARG A 1 80 ? -1.837 9.471 3.303 1.00 93.50 80 ARG A O 1
ATOM 641 N N . VAL A 1 81 ? -1.790 8.515 5.330 1.00 92.38 81 VAL A N 1
ATOM 642 C CA . VAL A 1 81 ? -0.450 9.014 5.667 1.00 92.38 81 VAL A CA 1
ATOM 643 C C . VAL A 1 81 ? 0.622 8.312 4.843 1.00 92.38 81 VAL A C 1
ATOM 645 O O . VAL A 1 81 ? 1.458 9.003 4.253 1.00 92.38 81 VAL A O 1
ATOM 648 N N . ILE A 1 82 ? 0.586 6.979 4.752 1.00 88.69 82 ILE A N 1
ATOM 649 C CA . ILE A 1 82 ? 1.566 6.216 3.962 1.00 88.69 82 ILE A CA 1
ATOM 650 C C . ILE A 1 82 ? 1.467 6.549 2.468 1.00 88.69 82 ILE A C 1
ATOM 652 O O . ILE A 1 82 ? 2.498 6.674 1.814 1.00 88.69 82 ILE A O 1
ATOM 656 N N . ASN A 1 83 ? 0.258 6.837 1.972 1.00 91.19 83 ASN A N 1
ATOM 657 C CA . ASN A 1 83 ? 0.003 7.217 0.581 1.00 91.19 83 ASN A CA 1
ATOM 658 C C . ASN A 1 83 ? 0.003 8.736 0.348 1.00 91.19 83 ASN A C 1
ATOM 660 O O . ASN A 1 83 ? -0.527 9.225 -0.652 1.00 91.19 83 ASN A O 1
ATOM 664 N N . SER A 1 84 ? 0.575 9.512 1.271 1.00 92.25 84 SER A N 1
ATOM 665 C CA . SER A 1 84 ? 0.694 10.958 1.091 1.00 92.25 84 SER A CA 1
ATOM 666 C C . SER A 1 84 ? 1.622 11.293 -0.088 1.00 92.25 84 SER A C 1
ATOM 668 O O . SER A 1 84 ? 2.630 10.609 -0.281 1.00 92.25 84 SER A O 1
ATOM 670 N N . PRO A 1 85 ? 1.366 12.378 -0.850 1.00 91.69 85 PRO A N 1
ATOM 671 C CA . PRO A 1 85 ? 2.180 12.730 -2.017 1.00 91.69 85 PRO A CA 1
ATOM 672 C C . PRO A 1 85 ? 3.684 12.819 -1.728 1.00 91.69 85 PRO A C 1
ATOM 674 O O . PRO A 1 85 ? 4.492 12.385 -2.539 1.00 91.69 85 PRO A O 1
ATOM 677 N N . ALA A 1 86 ? 4.063 13.326 -0.551 1.00 89.88 86 ALA A N 1
ATOM 678 C CA . ALA A 1 86 ? 5.462 13.427 -0.144 1.00 89.88 86 ALA A CA 1
ATOM 679 C C . ALA A 1 86 ? 6.131 12.055 0.049 1.00 89.88 86 ALA A C 1
ATOM 681 O O . ALA A 1 86 ? 7.310 11.905 -0.264 1.00 89.88 86 ALA A O 1
ATOM 682 N N . ARG A 1 87 ? 5.391 11.054 0.543 1.00 89.38 87 ARG A N 1
ATOM 683 C CA . ARG A 1 87 ? 5.906 9.690 0.706 1.00 89.38 87 ARG A CA 1
ATOM 684 C C . ARG A 1 87 ? 5.963 8.944 -0.613 1.00 89.38 87 ARG A C 1
ATOM 686 O O . ARG A 1 87 ? 6.971 8.305 -0.877 1.00 89.38 87 ARG A O 1
ATOM 693 N N . LEU A 1 88 ? 4.941 9.086 -1.457 1.00 90.56 88 LEU A N 1
ATOM 694 C CA . LEU A 1 88 ? 4.965 8.497 -2.798 1.00 90.56 88 LEU A CA 1
ATOM 695 C C . LEU A 1 88 ? 6.136 9.046 -3.618 1.00 90.56 88 LEU A C 1
ATOM 697 O O . LEU A 1 88 ? 6.826 8.282 -4.283 1.00 90.56 88 LEU A O 1
ATOM 701 N N . GLU A 1 89 ? 6.404 10.349 -3.520 1.00 90.75 89 GLU A N 1
ATOM 702 C CA . GLU A 1 89 ? 7.566 10.973 -4.155 1.00 90.75 89 GLU A CA 1
ATOM 703 C C . GLU A 1 89 ? 8.892 10.446 -3.585 1.00 90.75 89 GLU A C 1
ATOM 705 O O . GLU A 1 89 ? 9.809 10.143 -4.342 1.00 90.75 89 GLU A O 1
ATOM 710 N N . MET A 1 90 ? 8.986 10.250 -2.267 1.00 87.19 90 MET A N 1
ATOM 711 C CA . MET A 1 90 ? 10.160 9.617 -1.659 1.00 87.19 90 MET A CA 1
ATOM 712 C C . MET A 1 90 ? 10.370 8.188 -2.184 1.00 87.19 90 MET A C 1
ATOM 714 O O . MET A 1 90 ? 11.487 7.828 -2.545 1.00 87.19 90 MET A O 1
ATOM 718 N N . THR A 1 91 ? 9.308 7.382 -2.288 1.00 88.75 91 THR A N 1
ATOM 719 C CA . THR A 1 91 ? 9.382 6.029 -2.862 1.00 88.75 91 THR A CA 1
ATOM 720 C C . THR A 1 91 ? 9.871 6.062 -4.309 1.00 88.75 91 THR A C 1
ATOM 722 O O . THR A 1 91 ? 10.737 5.268 -4.669 1.00 88.75 91 THR A O 1
ATOM 725 N N . ARG A 1 92 ? 9.391 7.008 -5.130 1.00 90.50 92 ARG A N 1
ATOM 726 C CA . ARG A 1 92 ? 9.887 7.200 -6.507 1.00 90.50 92 ARG A CA 1
ATOM 727 C C . ARG A 1 92 ? 11.390 7.471 -6.527 1.00 90.50 92 ARG A C 1
ATOM 729 O O . ARG A 1 92 ? 12.114 6.804 -7.256 1.00 90.50 92 ARG A O 1
ATOM 736 N N . GLN A 1 93 ? 11.863 8.374 -5.671 1.00 88.75 93 GLN A N 1
ATOM 737 C CA . GLN A 1 93 ? 13.284 8.721 -5.579 1.00 88.75 93 GLN A CA 1
ATOM 738 C C . GLN A 1 93 ? 14.157 7.538 -5.140 1.00 88.75 93 GLN A C 1
ATOM 740 O O . GLN A 1 93 ? 15.268 7.381 -5.644 1.00 88.75 93 GLN A O 1
ATOM 745 N N . VAL A 1 94 ? 13.664 6.686 -4.233 1.00 86.19 94 VAL A N 1
ATOM 746 C CA . VAL A 1 94 ? 14.366 5.458 -3.821 1.00 86.19 94 VAL A CA 1
ATOM 747 C C . VAL A 1 94 ? 14.486 4.476 -4.988 1.00 86.19 94 VAL A C 1
ATOM 749 O O . VAL A 1 94 ? 15.578 3.957 -5.221 1.00 86.19 94 VAL A O 1
ATOM 752 N N . ILE A 1 95 ? 13.410 4.266 -5.756 1.00 87.81 95 ILE A N 1
ATOM 753 C CA . ILE A 1 95 ? 13.433 3.406 -6.950 1.00 87.81 95 ILE A CA 1
ATOM 754 C C . ILE A 1 95 ? 14.432 3.945 -7.977 1.00 87.81 95 ILE A C 1
ATOM 756 O O . ILE A 1 95 ? 15.293 3.198 -8.442 1.00 87.81 95 ILE A O 1
ATOM 760 N N . ASP A 1 96 ? 14.365 5.239 -8.292 1.00 87.62 96 ASP A N 1
ATOM 761 C CA . ASP A 1 96 ? 15.270 5.874 -9.252 1.00 87.62 96 ASP A CA 1
ATOM 762 C C . ASP A 1 96 ? 16.740 5.705 -8.823 1.00 87.62 96 ASP A C 1
ATOM 764 O O . ASP A 1 96 ? 17.594 5.324 -9.629 1.00 87.62 96 ASP A O 1
ATOM 768 N N . ALA A 1 97 ? 17.036 5.925 -7.536 1.00 85.50 97 ALA A N 1
ATOM 769 C CA . ALA A 1 97 ? 18.380 5.788 -6.980 1.00 85.50 97 ALA A CA 1
ATOM 770 C C . ALA A 1 97 ? 18.884 4.336 -6.993 1.00 85.50 97 ALA A C 1
ATOM 772 O O . ALA A 1 97 ? 20.034 4.080 -7.363 1.00 85.50 97 ALA A O 1
ATOM 773 N N . PHE A 1 98 ? 18.036 3.377 -6.621 1.00 81.75 98 PHE A N 1
ATOM 774 C CA . PHE A 1 98 ? 18.380 1.957 -6.656 1.00 81.75 98 PHE A CA 1
ATOM 775 C C . PHE A 1 98 ? 18.705 1.501 -8.077 1.00 81.75 98 PHE A C 1
ATOM 777 O O . PHE A 1 98 ? 19.742 0.873 -8.308 1.00 81.75 98 PHE A O 1
ATOM 784 N N . LEU A 1 99 ? 17.861 1.866 -9.047 1.00 79.44 99 LEU A N 1
ATOM 785 C CA . LEU A 1 99 ? 18.045 1.455 -10.433 1.00 79.44 99 LEU A CA 1
ATOM 786 C C . LEU A 1 99 ? 19.260 2.131 -11.081 1.00 79.44 99 LEU A C 1
ATOM 788 O O . LEU A 1 99 ? 19.928 1.508 -11.905 1.00 79.44 99 LEU A O 1
ATOM 792 N N . ALA A 1 100 ? 19.593 3.366 -10.694 1.00 76.88 100 ALA A N 1
ATOM 793 C CA . ALA A 1 100 ? 20.814 4.036 -11.140 1.00 76.88 100 ALA A CA 1
ATOM 794 C C . ALA A 1 100 ? 22.086 3.306 -10.666 1.00 76.88 100 ALA A C 1
ATOM 796 O O . ALA A 1 100 ? 23.033 3.149 -11.441 1.00 76.88 100 ALA A O 1
ATOM 797 N N . ASN A 1 101 ? 22.095 2.803 -9.426 1.00 69.69 101 ASN A N 1
ATOM 798 C CA . ASN A 1 101 ? 23.242 2.096 -8.847 1.00 69.69 101 ASN A CA 1
ATOM 799 C C . ASN A 1 101 ? 23.393 0.640 -9.327 1.00 69.69 101 ASN A C 1
ATOM 801 O O . ASN A 1 101 ? 24.492 0.089 -9.245 1.00 69.69 101 ASN A O 1
ATOM 805 N N . TYR A 1 102 ? 22.330 0.014 -9.842 1.00 65.12 102 TYR A N 1
ATOM 806 C CA . TYR A 1 102 ? 22.343 -1.376 -10.327 1.00 65.12 102 TYR A CA 1
ATOM 807 C C . TYR A 1 102 ? 22.822 -1.541 -11.785 1.00 65.12 102 TYR A C 1
ATOM 809 O O . TYR A 1 102 ? 22.751 -2.635 -12.341 1.00 65.12 102 TYR A O 1
ATOM 817 N N . THR A 1 103 ? 23.348 -0.486 -12.414 1.00 56.56 103 THR A N 1
ATOM 818 C CA . THR A 1 103 ? 23.719 -0.428 -13.846 1.00 56.56 103 THR A CA 1
ATOM 819 C C . THR A 1 103 ? 24.939 -1.266 -14.270 1.00 56.56 103 THR A C 1
ATOM 821 O O . THR A 1 103 ? 25.451 -1.100 -15.373 1.00 56.56 103 THR A O 1
ATOM 824 N N . ASN A 1 104 ? 25.396 -2.222 -13.458 1.00 52.09 104 ASN A N 1
ATOM 825 C CA . ASN A 1 104 ? 26.569 -3.045 -13.766 1.00 52.09 104 ASN A CA 1
ATOM 826 C C . ASN A 1 104 ? 26.204 -4.499 -14.083 1.00 52.09 104 ASN A C 1
ATOM 828 O O . ASN A 1 104 ? 26.560 -5.413 -13.344 1.00 52.09 104 ASN A O 1
ATOM 832 N N . ALA A 1 105 ? 25.542 -4.721 -15.216 1.00 49.00 105 ALA A N 1
ATOM 833 C CA . ALA A 1 105 ? 25.646 -5.985 -15.937 1.00 49.00 105 ALA A CA 1
ATOM 834 C C . ALA A 1 105 ? 25.323 -5.741 -17.411 1.00 49.00 105 ALA A C 1
ATOM 836 O O . ALA A 1 105 ? 24.194 -5.930 -17.861 1.00 49.00 105 ALA A O 1
ATOM 837 N N . SER A 1 106 ? 26.331 -5.325 -18.179 1.00 51.88 106 SER A N 1
ATOM 838 C CA . SER A 1 106 ? 26.332 -5.605 -19.610 1.00 51.88 106 SER A CA 1
ATOM 839 C C . SER A 1 106 ? 26.147 -7.114 -19.748 1.00 51.88 106 SER A C 1
ATOM 841 O O . SER A 1 106 ? 27.030 -7.871 -19.340 1.00 51.88 106 SER A O 1
ATOM 843 N N . ILE A 1 107 ? 24.998 -7.568 -20.253 1.00 52.94 107 ILE A N 1
ATOM 844 C CA . ILE A 1 107 ? 24.876 -8.953 -20.705 1.00 52.94 107 ILE A CA 1
ATOM 845 C C . ILE A 1 107 ? 25.955 -9.092 -21.784 1.00 52.94 107 ILE A C 1
ATOM 847 O O . ILE A 1 107 ? 25.894 -8.360 -22.775 1.00 52.94 107 ILE A O 1
ATOM 851 N N . PRO A 1 108 ? 26.977 -9.952 -21.617 1.00 47.78 108 PRO A N 1
ATOM 852 C CA . PRO A 1 108 ? 27.864 -10.244 -22.723 1.00 47.78 108 PRO A CA 1
ATOM 853 C C . PRO A 1 108 ? 26.959 -10.838 -23.792 1.00 47.78 108 PRO A C 1
ATOM 855 O O . PRO A 1 108 ? 26.365 -11.894 -23.565 1.00 47.78 108 PRO A O 1
ATOM 858 N N . VAL A 1 109 ? 26.795 -10.138 -24.913 1.00 46.09 109 VAL A N 1
ATOM 859 C CA . VAL A 1 109 ? 26.164 -10.700 -26.104 1.00 46.09 109 VAL A CA 1
ATOM 860 C C . VAL A 1 109 ? 27.027 -11.903 -26.481 1.00 46.09 109 VAL A C 1
ATOM 862 O O . VAL A 1 109 ? 28.083 -11.766 -27.095 1.00 46.09 109 VAL A O 1
ATOM 865 N N . LEU A 1 110 ? 26.658 -13.085 -25.984 1.00 44.28 110 LEU A N 1
ATOM 866 C CA . LEU A 1 110 ? 27.355 -14.320 -26.294 1.00 44.28 110 LEU A CA 1
ATOM 867 C C . LEU A 1 110 ? 27.129 -14.584 -27.785 1.00 44.28 110 LEU A C 1
ATOM 869 O O . LEU A 1 110 ? 25.978 -14.553 -28.232 1.00 44.28 110 LEU A O 1
ATOM 873 N N . PRO A 1 111 ? 28.190 -14.837 -28.571 1.00 40.44 111 PRO A N 1
ATOM 874 C CA . PRO A 1 111 ? 28.016 -15.253 -29.947 1.00 40.44 111 PRO A CA 1
ATOM 875 C C . PRO A 1 111 ? 27.202 -16.547 -29.956 1.00 40.44 111 PRO A C 1
ATOM 877 O O . PRO A 1 111 ? 27.554 -17.524 -29.297 1.00 40.44 111 PRO A O 1
ATOM 880 N N . SER A 1 112 ? 26.082 -16.498 -30.672 1.00 44.72 112 SER A N 1
ATOM 881 C CA . SER A 1 112 ? 25.134 -17.591 -30.851 1.00 44.72 112 SER A CA 1
ATOM 882 C C . SER A 1 112 ? 25.851 -18.814 -31.433 1.00 44.72 112 SER A C 1
ATOM 884 O O . SER A 1 112 ? 26.156 -18.855 -32.625 1.00 44.72 112 SER A O 1
ATOM 886 N N . ASP A 1 113 ? 26.158 -19.803 -30.590 1.00 41.81 113 ASP A N 1
ATOM 887 C CA . ASP A 1 113 ? 26.601 -21.119 -31.047 1.00 41.81 113 ASP A CA 1
ATOM 888 C C . ASP A 1 113 ? 25.364 -21.993 -31.285 1.00 41.81 113 ASP A C 1
ATOM 890 O O . ASP A 1 113 ? 24.783 -22.563 -30.360 1.00 41.81 113 ASP A O 1
ATOM 894 N N . GLY A 1 114 ? 24.915 -22.006 -32.543 1.00 47.09 114 GLY A N 1
ATOM 895 C CA . GLY A 1 114 ? 24.318 -23.156 -33.237 1.00 47.09 114 GLY A CA 1
ATOM 896 C C . GLY A 1 114 ? 23.070 -23.850 -32.673 1.00 47.09 114 GLY A C 1
ATOM 897 O O . GLY A 1 114 ? 22.598 -24.803 -33.293 1.00 47.09 114 GLY A O 1
ATOM 898 N N . SER A 1 115 ? 22.504 -23.416 -31.551 1.00 50.03 115 SER A N 1
ATOM 899 C CA . SER A 1 115 ? 21.303 -23.997 -30.948 1.00 50.03 115 SER A CA 1
ATOM 900 C C . SER A 1 115 ? 20.175 -22.968 -30.946 1.00 50.03 115 SER A C 1
ATOM 902 O O . SER A 1 115 ? 20.361 -21.816 -30.573 1.00 50.03 115 SER A O 1
ATOM 904 N N . GLN A 1 116 ? 19.016 -23.377 -31.464 1.00 47.47 116 GLN A N 1
ATOM 905 C CA . GLN A 1 116 ? 17.843 -22.538 -31.722 1.00 47.47 116 GLN A CA 1
ATOM 906 C C . GLN A 1 116 ? 17.166 -22.067 -30.424 1.00 47.47 116 GLN A C 1
ATOM 908 O O . GLN A 1 116 ? 16.093 -22.546 -30.064 1.00 47.47 116 GLN A O 1
ATOM 913 N N . THR A 1 117 ? 17.790 -21.135 -29.717 1.00 56.38 117 THR A N 1
ATOM 914 C CA . THR A 1 117 ? 17.138 -20.316 -28.696 1.00 56.38 117 THR A CA 1
ATOM 915 C C . THR A 1 117 ? 17.083 -18.893 -29.219 1.00 56.38 117 THR A C 1
ATOM 917 O O . THR A 1 117 ? 18.122 -18.349 -29.599 1.00 56.38 117 THR A O 1
ATOM 920 N N . ASP A 1 118 ? 15.881 -18.321 -29.275 1.00 58.56 118 ASP A N 1
ATOM 921 C CA . ASP A 1 118 ? 15.674 -16.925 -29.653 1.00 58.56 118 ASP A CA 1
ATOM 922 C C . ASP A 1 118 ? 16.625 -16.003 -28.865 1.00 58.56 118 ASP A C 1
ATOM 924 O O . ASP A 1 118 ? 16.943 -16.291 -27.703 1.00 58.56 118 ASP A O 1
ATOM 928 N N . PRO A 1 119 ? 17.119 -14.913 -29.481 1.00 65.44 119 PRO A N 1
ATOM 929 C CA . PRO A 1 119 ? 17.963 -13.954 -28.780 1.00 65.44 119 PRO A CA 1
ATOM 930 C C . PRO A 1 119 ? 17.234 -13.414 -27.538 1.00 65.44 119 PRO A C 1
ATOM 932 O O . PRO A 1 119 ? 16.011 -13.253 -27.573 1.00 65.44 119 PRO A O 1
ATOM 935 N N . PRO A 1 120 ? 17.953 -13.115 -26.439 1.00 80.38 120 PRO A N 1
ATOM 936 C CA . PRO A 1 120 ? 17.323 -12.591 -25.235 1.00 80.38 120 PRO A CA 1
ATOM 937 C C . PRO A 1 120 ? 16.576 -11.286 -25.545 1.00 80.38 120 PRO A C 1
ATOM 939 O O . PRO A 1 120 ? 17.101 -10.395 -26.217 1.00 80.38 120 PRO A O 1
ATOM 942 N N . SER A 1 121 ? 15.347 -11.183 -25.041 1.00 90.56 121 SER A N 1
ATOM 943 C CA . SER A 1 121 ? 14.455 -10.038 -25.241 1.00 90.56 121 SER A CA 1
ATOM 944 C C . SER A 1 121 ? 13.932 -9.497 -23.917 1.00 90.56 121 SER A C 1
ATOM 946 O O . SER A 1 121 ? 13.783 -10.232 -22.938 1.00 90.56 121 SER A O 1
ATOM 948 N N . CYS A 1 122 ? 13.588 -8.214 -23.896 1.00 92.38 122 CYS A N 1
ATOM 949 C CA . CYS A 1 122 ? 12.940 -7.586 -22.757 1.00 92.38 122 CYS A CA 1
ATOM 950 C C . CYS A 1 122 ? 11.504 -8.092 -22.607 1.00 92.38 122 CYS A C 1
ATOM 952 O O . CYS A 1 122 ? 10.688 -7.933 -23.507 1.00 92.38 122 CYS A O 1
ATOM 954 N N . ALA A 1 123 ? 11.153 -8.651 -21.448 1.00 91.44 123 ALA A N 1
ATOM 955 C CA . ALA A 1 123 ? 9.805 -9.179 -21.216 1.00 91.44 123 ALA A CA 1
ATOM 956 C C . ALA A 1 123 ? 8.714 -8.094 -21.050 1.00 91.44 123 ALA A C 1
ATOM 958 O O . ALA A 1 123 ? 7.543 -8.437 -20.912 1.00 91.44 123 ALA A O 1
ATOM 959 N N . ILE A 1 124 ? 9.081 -6.804 -21.061 1.00 94.44 124 ILE A N 1
ATOM 960 C CA . ILE A 1 124 ? 8.138 -5.675 -20.973 1.00 94.44 124 ILE A CA 1
ATOM 961 C C . ILE A 1 124 ? 7.784 -5.146 -22.370 1.00 94.44 124 ILE A C 1
ATOM 963 O O . ILE A 1 124 ? 6.610 -5.123 -22.724 1.00 94.44 124 ILE A O 1
ATOM 967 N N . CYS A 1 125 ? 8.775 -4.738 -23.173 1.00 95.69 125 CYS A N 1
ATOM 968 C CA . CYS A 1 125 ? 8.530 -4.215 -24.527 1.00 95.69 125 CYS A CA 1
ATOM 969 C C . CYS A 1 125 ? 8.557 -5.292 -25.623 1.00 95.69 125 CYS A C 1
ATOM 971 O O . CYS A 1 125 ? 8.130 -5.024 -26.741 1.00 95.69 125 CYS A O 1
ATOM 973 N N . LEU A 1 126 ? 9.021 -6.506 -25.301 1.00 92.88 126 LEU A N 1
ATOM 974 C CA . LEU A 1 126 ? 9.187 -7.644 -26.216 1.00 92.88 126 LEU A CA 1
ATOM 975 C C . LEU A 1 126 ? 10.239 -7.432 -27.319 1.00 92.88 126 LEU A C 1
ATOM 977 O O . LEU A 1 126 ? 10.321 -8.225 -28.255 1.00 92.88 126 LEU A O 1
ATOM 981 N N . GLU A 1 127 ? 11.073 -6.399 -27.201 1.00 93.12 127 GLU A N 1
ATOM 982 C CA . GLU A 1 127 ? 12.171 -6.131 -28.131 1.00 93.12 127 GLU A CA 1
ATOM 983 C C . GLU A 1 127 ? 13.438 -6.901 -27.727 1.00 93.12 127 GLU A C 1
ATOM 985 O O . GLU A 1 127 ? 13.741 -7.067 -26.539 1.00 93.12 127 GLU A O 1
ATOM 990 N N . GLY A 1 128 ? 14.178 -7.390 -28.726 1.00 89.94 128 GLY A N 1
ATOM 991 C CA . GLY A 1 128 ? 15.500 -7.988 -28.531 1.00 89.94 128 GLY A CA 1
ATOM 992 C C . GLY A 1 128 ? 16.532 -6.935 -28.129 1.00 89.94 128 GLY A C 1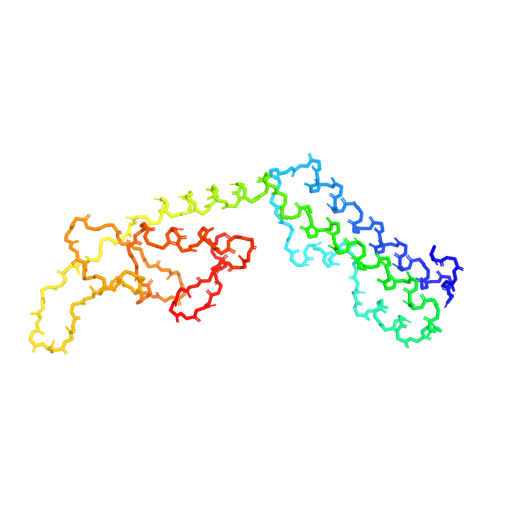
ATOM 993 O O . GLY A 1 128 ? 16.441 -5.789 -28.565 1.00 89.94 128 GLY A O 1
ATOM 994 N N . TYR A 1 129 ? 17.518 -7.319 -27.319 1.00 88.00 129 TYR A N 1
ATOM 995 C CA . TYR A 1 129 ? 18.556 -6.383 -26.880 1.00 88.00 129 TYR A CA 1
ATOM 996 C C . TYR A 1 129 ? 19.562 -6.043 -27.981 1.00 88.00 129 TYR A C 1
ATOM 998 O O . TYR A 1 129 ? 19.956 -6.906 -28.770 1.00 88.00 129 TYR A O 1
ATOM 1006 N N . VAL A 1 130 ? 20.042 -4.800 -27.971 1.00 86.12 130 VAL A N 1
ATOM 1007 C CA . VAL A 1 130 ? 21.153 -4.322 -28.806 1.00 86.12 130 VAL A CA 1
ATOM 1008 C C . VAL A 1 130 ? 22.353 -3.893 -27.955 1.00 86.12 130 VAL A C 1
ATOM 1010 O O . VAL A 1 130 ? 22.223 -3.647 -26.761 1.00 86.12 130 VAL A O 1
ATOM 1013 N N . GLU A 1 131 ? 23.542 -3.775 -28.558 1.00 80.12 131 GLU A N 1
ATOM 1014 C CA . GLU A 1 131 ? 24.796 -3.458 -27.839 1.00 80.12 131 GLU A CA 1
ATOM 1015 C C . GLU A 1 131 ? 24.755 -2.144 -27.036 1.00 80.12 131 GLU A C 1
ATOM 1017 O O . GLU A 1 131 ? 25.484 -1.998 -26.058 1.00 80.12 131 GLU A O 1
ATOM 1022 N N . SER A 1 132 ? 23.919 -1.184 -27.442 1.00 82.50 132 SER A N 1
ATOM 1023 C CA . SER A 1 132 ? 23.754 0.102 -26.755 1.00 82.50 132 SER A CA 1
ATOM 1024 C C . SER A 1 132 ? 22.768 0.068 -25.587 1.00 82.50 132 SER A C 1
ATOM 1026 O O . SER A 1 132 ? 22.612 1.084 -24.908 1.00 82.50 132 SER A O 1
ATOM 1028 N N . ASP A 1 133 ? 22.066 -1.045 -25.376 1.00 86.50 133 ASP A N 1
ATOM 1029 C CA . ASP A 1 133 ? 21.039 -1.130 -24.347 1.00 86.50 133 ASP A CA 1
ATOM 1030 C C . ASP A 1 133 ? 21.646 -1.218 -22.951 1.00 86.50 133 ASP A C 1
ATOM 1032 O O . ASP A 1 133 ? 22.581 -1.975 -22.685 1.00 86.50 133 ASP A O 1
ATOM 1036 N N . VAL A 1 134 ? 21.036 -0.485 -22.021 1.00 86.38 134 VAL A N 1
ATOM 1037 C CA . VAL A 1 134 ? 21.291 -0.670 -20.595 1.00 86.38 134 VAL A CA 1
ATOM 1038 C C . VAL A 1 134 ? 20.246 -1.631 -20.052 1.00 86.38 134 VAL A C 1
ATOM 1040 O O . VAL A 1 134 ? 19.053 -1.319 -19.997 1.00 86.38 134 VAL A O 1
ATOM 1043 N N . THR A 1 135 ? 20.697 -2.821 -19.674 1.00 87.31 135 THR A N 1
ATOM 1044 C CA . THR A 1 135 ? 19.847 -3.890 -19.151 1.00 87.31 135 THR A CA 1
ATOM 1045 C C . THR A 1 135 ? 20.004 -4.041 -17.650 1.00 87.31 135 THR A C 1
ATOM 1047 O O . THR A 1 135 ? 21.065 -3.777 -17.090 1.00 87.31 135 THR A O 1
ATOM 1050 N N . MET A 1 136 ? 18.957 -4.533 -17.001 1.00 84.12 136 MET A N 1
ATOM 1051 C CA . MET A 1 136 ? 18.962 -4.840 -15.580 1.00 84.12 136 MET A CA 1
ATOM 1052 C C . MET A 1 136 ? 18.293 -6.179 -15.314 1.00 84.12 136 MET A C 1
ATOM 1054 O O . MET A 1 136 ? 17.212 -6.433 -15.840 1.00 84.12 136 MET A O 1
ATOM 1058 N N . SER A 1 137 ? 18.898 -6.989 -14.444 1.00 85.25 137 SER A N 1
ATOM 1059 C CA . SER A 1 137 ? 18.269 -8.168 -13.847 1.00 85.25 137 SER A CA 1
ATOM 1060 C C . SER A 1 137 ? 17.767 -7.878 -12.434 1.00 85.25 137 SER A C 1
ATOM 1062 O O . SER A 1 137 ? 18.514 -7.328 -11.623 1.00 85.25 137 SER A O 1
ATOM 1064 N N . LEU A 1 138 ? 16.542 -8.294 -12.112 1.00 83.69 138 LEU A N 1
ATOM 1065 C CA . LEU A 1 138 ? 16.022 -8.223 -10.743 1.00 83.69 138 LEU A CA 1
ATOM 1066 C C . LEU A 1 138 ? 16.622 -9.328 -9.847 1.00 83.69 138 LEU A C 1
ATOM 1068 O O . LEU A 1 138 ? 16.929 -10.416 -10.336 1.00 83.69 138 LEU A O 1
ATOM 1072 N N . PRO A 1 139 ? 16.734 -9.110 -8.520 1.00 83.94 139 PRO A N 1
ATOM 1073 C CA . PRO A 1 139 ? 17.376 -10.058 -7.601 1.00 83.94 139 PRO A CA 1
ATOM 1074 C C . PRO A 1 139 ? 16.605 -11.373 -7.414 1.00 83.94 139 PRO A C 1
ATOM 1076 O O . PRO A 1 139 ? 17.163 -12.343 -6.910 1.00 83.94 139 PRO A O 1
ATOM 1079 N N . CYS A 1 140 ? 15.335 -11.433 -7.827 1.00 88.19 140 CYS A N 1
ATOM 1080 C CA . CYS A 1 140 ? 14.519 -12.639 -7.710 1.00 88.19 140 CYS A CA 1
ATOM 1081 C C . CYS A 1 140 ? 15.003 -13.789 -8.612 1.00 88.19 140 CYS A C 1
ATOM 1083 O O . CYS A 1 140 ? 14.842 -14.949 -8.240 1.00 88.19 140 CYS A O 1
ATOM 1085 N N . HIS A 1 141 ? 15.581 -13.493 -9.784 1.00 86.06 141 HIS A N 1
ATOM 1086 C CA . HIS A 1 141 ? 16.234 -14.485 -10.640 1.00 86.06 141 HIS A CA 1
ATOM 1087 C C . HIS A 1 141 ? 17.100 -13.805 -11.712 1.00 86.06 141 HIS A C 1
ATOM 1089 O O . HIS A 1 141 ? 16.674 -12.833 -12.331 1.00 86.06 141 HIS A O 1
ATOM 1095 N N . SER A 1 142 ? 18.275 -14.362 -12.020 1.00 83.19 142 SER A N 1
ATOM 1096 C CA . SER A 1 142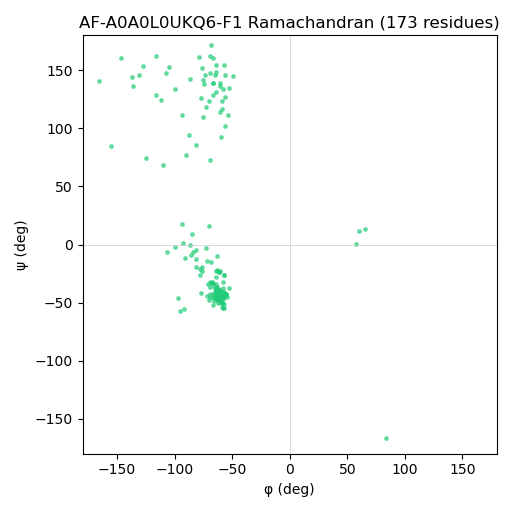 ? 19.199 -13.792 -13.019 1.00 83.19 142 SER A CA 1
ATOM 1097 C C . SER A 1 142 ? 18.640 -13.762 -14.448 1.00 83.19 142 SER A C 1
ATOM 1099 O O . SER A 1 142 ? 19.069 -12.941 -15.253 1.00 83.19 142 SER A O 1
ATOM 1101 N N . SER A 1 143 ? 17.664 -14.618 -14.769 1.00 85.94 143 SER A N 1
ATOM 1102 C CA . SER A 1 143 ? 16.969 -14.603 -16.068 1.00 85.94 143 SER A CA 1
ATOM 1103 C C . SER A 1 143 ? 15.853 -13.558 -16.165 1.00 85.94 143 SER A C 1
ATOM 1105 O O . SER A 1 143 ? 15.239 -13.432 -17.220 1.00 85.94 143 SER A O 1
ATOM 1107 N N . HIS A 1 144 ? 15.531 -12.839 -15.086 1.00 89.19 144 HIS A N 1
ATOM 1108 C CA . HIS A 1 144 ? 14.532 -11.772 -15.118 1.00 89.19 144 HIS A CA 1
ATOM 1109 C C . HIS A 1 144 ? 15.201 -10.450 -15.457 1.00 89.19 144 HIS A C 1
ATOM 1111 O O . HIS A 1 144 ? 15.446 -9.626 -14.575 1.00 89.19 144 HIS A O 1
ATOM 1117 N N . HIS A 1 145 ? 15.515 -10.289 -16.740 1.00 87.88 145 HIS A N 1
ATOM 1118 C CA . HIS A 1 145 ? 16.181 -9.116 -17.279 1.00 87.88 145 HIS A CA 1
ATOM 1119 C C . HIS A 1 145 ? 15.239 -8.240 -18.115 1.00 87.88 145 HIS A C 1
ATOM 1121 O O . HIS A 1 145 ? 14.321 -8.718 -18.786 1.00 87.88 145 HIS A O 1
ATOM 1127 N N . PHE A 1 146 ? 15.487 -6.935 -18.083 1.00 91.31 146 PHE A N 1
ATOM 1128 C CA . PHE A 1 146 ? 14.673 -5.904 -18.722 1.00 91.31 146 PHE A CA 1
ATOM 1129 C C . PHE A 1 146 ? 15.574 -4.766 -19.205 1.00 91.31 146 PHE A C 1
ATOM 1131 O O . PHE A 1 146 ? 16.684 -4.603 -18.696 1.00 91.31 146 PHE A O 1
ATOM 1138 N N . HIS A 1 147 ? 15.108 -3.941 -20.144 1.00 92.00 147 HIS A N 1
ATOM 1139 C CA . HIS A 1 147 ? 15.710 -2.615 -20.313 1.00 92.00 147 HIS A CA 1
ATOM 1140 C C . HIS A 1 147 ? 15.544 -1.824 -19.017 1.00 92.00 147 HIS A C 1
ATOM 1142 O O . HIS A 1 147 ? 14.471 -1.862 -18.413 1.00 92.00 147 HIS A O 1
ATOM 1148 N N . GLN A 1 148 ? 16.576 -1.082 -18.615 1.00 90.00 148 GLN A N 1
ATOM 1149 C CA . GLN A 1 148 ? 16.550 -0.276 -17.394 1.00 90.00 148 GLN A CA 1
ATOM 1150 C C . GLN A 1 148 ? 15.359 0.695 -17.383 1.00 90.00 148 GLN A C 1
ATOM 1152 O O . GLN A 1 148 ? 14.662 0.790 -16.379 1.00 90.00 148 GLN A O 1
ATOM 1157 N N . ALA A 1 149 ? 15.092 1.363 -18.510 1.00 90.75 149 ALA A N 1
ATOM 1158 C CA . ALA A 1 149 ? 13.944 2.257 -18.650 1.00 90.75 149 ALA A 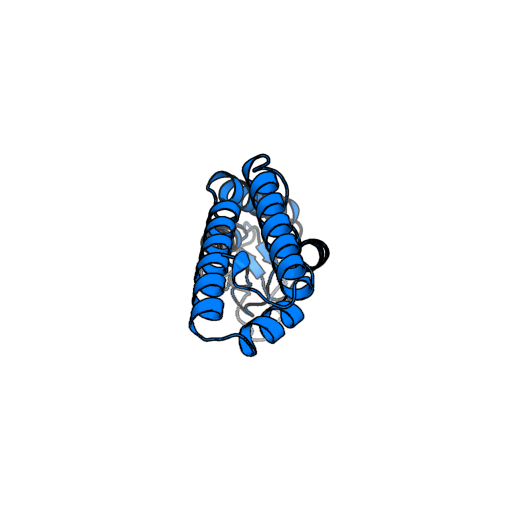CA 1
ATOM 1159 C C . ALA A 1 149 ? 12.606 1.511 -18.511 1.00 90.75 149 ALA A C 1
ATOM 1161 O O . ALA A 1 149 ? 11.729 1.954 -17.778 1.00 90.75 149 ALA A O 1
ATOM 1162 N N . CYS A 1 150 ? 12.466 0.338 -19.140 1.00 94.19 150 CYS A N 1
ATOM 1163 C CA . CYS A 1 150 ? 11.229 -0.438 -19.057 1.00 94.19 150 CYS A CA 1
ATOM 1164 C C . CYS A 1 150 ? 10.925 -0.897 -17.629 1.00 94.19 150 CYS A C 1
ATOM 1166 O O . CYS A 1 150 ? 9.779 -0.803 -17.193 1.00 94.19 150 CYS A O 1
ATOM 1168 N N . ILE A 1 151 ? 11.926 -1.404 -16.898 1.00 92.12 151 ILE A N 1
ATOM 1169 C CA . ILE A 1 151 ? 11.692 -1.843 -15.518 1.00 92.12 151 ILE A CA 1
ATOM 1170 C C . ILE A 1 151 ? 11.459 -0.661 -14.576 1.00 92.12 151 ILE A C 1
ATOM 1172 O O . ILE A 1 151 ? 10.637 -0.775 -13.671 1.00 92.12 151 ILE A O 1
ATOM 1176 N N . LEU A 1 152 ? 12.116 0.478 -14.813 1.00 91.44 152 LEU A N 1
ATOM 1177 C CA . LEU A 1 152 ? 11.866 1.708 -14.069 1.00 91.44 152 LEU A CA 1
ATOM 1178 C C . LEU A 1 152 ? 10.401 2.143 -14.192 1.00 91.44 152 LEU A C 1
ATOM 1180 O O . LEU A 1 152 ? 9.719 2.285 -13.176 1.00 91.44 152 LEU A O 1
ATOM 1184 N N . ASP A 1 153 ? 9.908 2.285 -15.423 1.00 93.31 153 ASP A N 1
ATOM 1185 C CA . ASP A 1 153 ? 8.528 2.695 -15.684 1.00 93.31 153 ASP A CA 1
ATOM 1186 C C . ASP A 1 153 ? 7.531 1.710 -15.065 1.00 93.31 153 ASP A C 1
ATOM 1188 O O . ASP A 1 153 ? 6.562 2.121 -14.425 1.00 93.31 153 ASP A O 1
ATOM 1192 N N . TRP A 1 154 ? 7.799 0.403 -15.183 1.00 93.69 154 TRP A N 1
ATOM 1193 C CA . TRP A 1 154 ? 6.977 -0.632 -14.559 1.00 93.69 154 TRP A CA 1
ATOM 1194 C C . TRP A 1 154 ? 6.877 -0.447 -13.041 1.00 93.69 154 TRP A C 1
ATOM 1196 O O . TRP A 1 154 ? 5.772 -0.339 -12.512 1.00 93.69 154 TRP A O 1
ATOM 1206 N N . LEU A 1 155 ? 8.007 -0.356 -12.335 1.00 92.56 155 LEU A N 1
ATOM 1207 C CA . LEU A 1 155 ? 8.017 -0.218 -10.875 1.00 92.56 155 LEU A CA 1
ATOM 1208 C C . LEU A 1 155 ? 7.344 1.083 -10.419 1.00 92.56 155 LEU A C 1
ATOM 1210 O O . LEU A 1 155 ? 6.593 1.086 -9.445 1.00 92.56 155 LEU A O 1
ATOM 1214 N N . GLN A 1 156 ? 7.534 2.176 -11.158 1.00 92.19 156 GLN A N 1
ATOM 1215 C CA . GLN A 1 156 ? 6.869 3.445 -10.875 1.00 92.19 156 GLN A CA 1
ATOM 1216 C C . GLN A 1 156 ? 5.338 3.391 -11.031 1.00 92.19 156 GLN A C 1
ATOM 1218 O O . GLN A 1 156 ? 4.644 4.173 -10.373 1.00 92.19 156 GLN A O 1
ATOM 1223 N N . THR A 1 157 ? 4.808 2.507 -11.888 1.00 93.25 157 THR A N 1
ATOM 1224 C CA . THR A 1 157 ? 3.353 2.307 -12.051 1.00 93.25 157 THR A CA 1
ATOM 1225 C C . THR A 1 157 ? 2.721 1.512 -10.914 1.00 93.25 157 THR A C 1
ATOM 1227 O O . THR A 1 157 ? 1.510 1.599 -10.726 1.00 93.25 157 THR A O 1
ATOM 1230 N N . LEU A 1 158 ? 3.524 0.761 -10.154 1.00 92.62 158 LEU A N 1
ATOM 1231 C CA . LEU A 1 158 ? 3.031 -0.033 -9.035 1.00 92.62 158 LEU A CA 1
ATOM 1232 C C . LEU A 1 158 ? 2.767 0.820 -7.797 1.00 92.62 158 LEU A C 1
ATOM 1234 O O . LEU A 1 158 ? 1.893 0.469 -7.027 1.00 92.62 158 LEU A O 1
ATOM 1238 N N . ILE A 1 159 ? 3.437 1.961 -7.623 1.00 91.12 159 ILE A N 1
ATOM 1239 C CA . ILE A 1 159 ? 3.250 2.832 -6.452 1.00 91.12 159 ILE A CA 1
ATOM 1240 C C . ILE A 1 159 ? 1.768 3.248 -6.309 1.00 91.12 159 ILE A C 1
ATOM 1242 O O . ILE A 1 159 ? 1.223 3.836 -7.249 1.00 91.12 159 ILE A O 1
ATOM 1246 N N . PRO A 1 160 ? 1.126 3.041 -5.136 1.00 89.69 160 PRO A N 1
ATOM 1247 C CA . PRO A 1 160 ? 1.701 2.672 -3.828 1.00 89.69 160 PRO A CA 1
ATOM 1248 C C . PRO A 1 160 ? 1.762 1.169 -3.501 1.00 89.69 160 PRO A C 1
ATOM 1250 O O . PRO A 1 160 ? 2.182 0.805 -2.405 1.00 89.69 160 PRO A O 1
ATOM 1253 N N . GLU A 1 161 ? 1.321 0.310 -4.407 1.00 89.38 161 GLU A N 1
ATOM 1254 C CA . GLU A 1 161 ? 1.305 -1.140 -4.237 1.00 89.38 161 GLU A CA 1
ATOM 1255 C C . GLU A 1 161 ? 2.723 -1.738 -4.168 1.00 89.38 161 GLU A C 1
ATOM 1257 O O . GLU A 1 161 ? 3.694 -1.119 -4.628 1.00 89.38 161 GLU A O 1
ATOM 1262 N N . PRO A 1 162 ? 2.862 -2.962 -3.619 1.00 86.94 162 PRO A N 1
ATOM 1263 C CA . PRO A 1 162 ? 4.138 -3.657 -3.558 1.00 86.94 162 PRO A CA 1
ATOM 1264 C C . PRO A 1 162 ? 4.830 -3.753 -4.921 1.00 86.94 162 PRO A C 1
ATOM 1266 O O . PRO A 1 162 ? 4.240 -4.122 -5.942 1.00 86.94 162 PRO A O 1
ATOM 1269 N N . LEU A 1 163 ? 6.125 -3.456 -4.917 1.00 89.00 163 LEU A N 1
ATOM 1270 C CA . LEU A 1 163 ? 6.976 -3.525 -6.094 1.00 89.00 163 LEU A CA 1
ATOM 1271 C C . LEU A 1 163 ? 7.236 -4.992 -6.453 1.00 89.00 163 LEU A C 1
ATOM 1273 O O . LEU A 1 163 ? 7.803 -5.741 -5.660 1.00 89.00 163 LEU A O 1
ATOM 1277 N N . THR A 1 164 ? 6.812 -5.418 -7.643 1.00 91.81 164 THR A N 1
ATOM 1278 C CA . THR A 1 164 ? 6.830 -6.831 -8.046 1.00 91.81 164 THR A CA 1
ATOM 1279 C C . THR A 1 164 ? 7.461 -7.046 -9.417 1.00 91.81 164 THR A C 1
ATOM 1281 O O . THR A 1 164 ? 7.338 -6.233 -10.338 1.00 91.81 164 THR A O 1
ATOM 1284 N N . CYS A 1 165 ? 8.138 -8.187 -9.566 1.00 92.00 165 CYS A N 1
ATOM 1285 C CA . CYS A 1 165 ? 8.738 -8.601 -10.831 1.00 92.00 165 CYS A CA 1
ATOM 1286 C C . CYS A 1 165 ? 7.664 -8.847 -11.916 1.00 92.00 165 CYS A C 1
ATOM 1288 O O . CYS A 1 165 ? 6.754 -9.645 -11.675 1.00 92.00 165 CYS A O 1
ATOM 1290 N N . PRO A 1 166 ? 7.810 -8.293 -13.140 1.00 93.62 166 PRO A N 1
ATOM 1291 C CA . PRO A 1 166 ? 6.879 -8.542 -14.249 1.00 93.62 166 PRO A CA 1
ATOM 1292 C C . PRO A 1 166 ? 6.716 -10.021 -14.631 1.00 93.62 166 PRO A C 1
ATOM 1294 O O . PRO A 1 166 ? 5.682 -10.410 -15.168 1.00 93.62 166 PRO A O 1
ATOM 1297 N N . ILE A 1 167 ? 7.734 -10.850 -14.369 1.00 93.38 167 ILE A N 1
ATOM 1298 C CA . ILE A 1 167 ? 7.766 -12.254 -14.797 1.00 93.38 167 ILE A CA 1
ATOM 1299 C C . ILE A 1 167 ? 7.198 -13.177 -13.715 1.00 93.38 167 ILE A C 1
ATOM 1301 O O . ILE A 1 167 ? 6.270 -13.937 -13.980 1.00 93.38 167 ILE A O 1
ATOM 1305 N N . CYS A 1 168 ? 7.734 -13.125 -12.492 1.00 93.81 168 CYS A N 1
ATOM 1306 C CA . CYS A 1 168 ? 7.362 -14.069 -11.431 1.00 93.81 168 CYS A CA 1
ATOM 1307 C C . CYS A 1 168 ? 6.486 -13.481 -10.323 1.00 93.81 168 CYS A C 1
ATOM 1309 O O . CYS A 1 168 ? 6.053 -14.230 -9.452 1.00 93.81 168 CYS A O 1
ATOM 1311 N N . ARG A 1 169 ? 6.238 -12.163 -10.332 1.00 92.38 169 ARG A N 1
ATOM 1312 C CA . ARG A 1 169 ? 5.493 -11.429 -9.293 1.00 92.38 169 ARG A CA 1
ATOM 1313 C C . ARG A 1 169 ? 6.095 -11.497 -7.887 1.00 92.38 169 ARG A C 1
ATOM 1315 O O . ARG A 1 169 ? 5.440 -11.082 -6.940 1.00 92.38 169 ARG A O 1
ATOM 1322 N N . ALA A 1 170 ? 7.327 -11.988 -7.746 1.00 90.62 170 ALA A N 1
ATOM 1323 C CA . ALA A 1 170 ? 8.052 -11.888 -6.487 1.00 90.62 170 ALA A CA 1
ATOM 1324 C C . ALA A 1 170 ? 8.243 -10.410 -6.124 1.00 90.62 170 ALA A C 1
ATOM 1326 O O . ALA A 1 170 ? 8.586 -9.603 -6.999 1.00 90.62 170 ALA A O 1
ATOM 1327 N N . GLU A 1 171 ? 8.013 -10.086 -4.855 1.00 84.94 171 GLU A N 1
ATOM 1328 C CA . GLU A 1 171 ? 8.245 -8.754 -4.310 1.00 84.94 171 GLU A CA 1
ATOM 1329 C C . GLU A 1 171 ? 9.740 -8.441 -4.307 1.00 84.94 171 GLU A C 1
ATOM 1331 O O . GLU A 1 171 ? 10.586 -9.291 -4.012 1.00 84.94 171 GLU A O 1
ATOM 1336 N N . SER A 1 172 ? 10.083 -7.211 -4.668 1.00 71.06 172 SER A N 1
ATOM 1337 C CA . SER A 1 172 ? 11.448 -6.728 -4.542 1.00 71.06 172 SER A CA 1
ATOM 1338 C C . SER A 1 172 ? 11.687 -6.276 -3.103 1.00 71.06 172 SER A C 1
ATOM 1340 O O . SER A 1 172 ? 11.585 -5.093 -2.804 1.00 71.06 172 SER A O 1
ATOM 1342 N N . GLU A 1 173 ? 12.054 -7.206 -2.220 1.00 58.16 173 GLU A N 1
ATOM 1343 C CA . GLU A 1 173 ? 12.503 -6.892 -0.846 1.00 58.16 173 GLU A CA 1
ATOM 1344 C C . GLU A 1 173 ? 13.807 -6.064 -0.814 1.00 58.16 173 GLU A C 1
ATOM 1346 O O . GLU A 1 173 ? 14.238 -5.600 0.238 1.00 58.16 173 GLU A O 1
ATOM 1351 N N . ALA A 1 174 ? 14.471 -5.914 -1.965 1.00 50.66 174 ALA A N 1
ATOM 1352 C CA . ALA A 1 174 ? 15.758 -5.239 -2.116 1.00 50.66 174 ALA A CA 1
ATOM 1353 C C . ALA A 1 174 ? 15.665 -3.715 -2.333 1.00 50.66 174 ALA A C 1
ATOM 1355 O O . ALA A 1 174 ? 16.712 -3.086 -2.498 1.00 50.66 174 ALA A O 1
ATOM 1356 N N . LEU A 1 175 ? 14.451 -3.152 -2.379 1.00 47.28 175 LEU A N 1
ATOM 1357 C CA . LEU A 1 175 ? 14.169 -1.729 -2.599 1.00 47.28 175 LEU A CA 1
ATOM 1358 C C . LEU A 1 175 ? 13.736 -1.027 -1.307 1.00 47.28 175 LEU A C 1
ATOM 1360 O O . LEU A 1 175 ? 12.864 -1.580 -0.603 1.00 47.28 175 LEU A O 1
#

Organism: NCBI:txid1165861

Foldseek 3Di:
DLVLDPDPVLSVLLVQLLVLLVVLLVVLQVCVLDDDDDPVRSCVRNDDPVVNVVSLVPDDPVVSVVSVVVVVVSVVSVVCSCQPPSNLVSVLVVLVVVLVVQQPDPPPQPPDPDDPDPAQAAPQVRHHDDNPFRKGAAPVDNSLMHGSVRLSVQQNVCPPHFRARPPPRDGRPVD

Radius of gyration: 23.46 Å; Cα contacts (8 Å, |Δi|>4): 146; chains: 1; bounding box: 51×39×66 Å

Sequence (175 aa):
VLQAVTPEQDRILFQTFFDACNQIITELTNNPQQRSYSLQEIEARVGSVDELSGIIANMDRATAQLIGIHLNRTEEEFIRVINSPARLEMTRQVIDAFLANYTNASIPVLPSDGSQTDPPSCAICLEGYVESDVTMSLPCHSSHHFHQACILDWLQTLIPEPLTCPICRAESEAL

Solvent-accessible surface area (backbone atoms only — not comparable to full-atom values): 10548 Å² total; per-residue (Å²): 118,60,86,77,47,73,58,69,67,59,28,50,52,54,50,49,26,54,53,35,49,50,49,52,46,49,52,49,61,78,36,51,86,56,79,84,77,51,72,68,60,48,41,74,59,43,47,67,63,67,60,53,51,56,52,46,73,72,47,58,72,68,59,33,50,53,50,49,56,50,51,53,51,54,49,54,53,42,53,51,52,66,65,26,68,64,32,50,50,50,52,50,52,51,50,55,51,52,58,65,72,55,66,82,47,80,74,75,82,68,80,84,74,95,61,100,63,80,76,70,48,21,81,80,85,68,46,65,74,56,95,85,61,60,40,36,59,47,93,92,40,82,86,50,42,29,41,45,68,58,49,50,56,52,49,63,66,34,63,91,51,82,46,52,41,93,85,81,58,51,67,56,85,88,112

Secondary structure (DSSP, 8-state):
-GGG--SHHHHHHHHHHHHHHHHHHHHHHH-TTSPPPPHHHHHHHH--HHHHHHHHHTS-HHHHHHHHHHHHHHHHHHHHHHT-HHHHHHHHHHHHHHHHHT-----------SS--PPPB-TTT-PBP-TT--EEE-TT-TT-EEEHHHHHHHHHHHTTSPPB-TTT--B-TT-

InterPro domains:
  IPR001841 Zinc finger, RING-type [PF13639] (121-169)
  IPR001841 Zinc finger, RING-type [PS50089] (122-169)
  IPR001841 Zinc finger, RING-type [SM00184] (122-168)
  IPR013083 Zinc finger, RING/FYVE/PHD-type [G3DSA:3.30.40.10] (104-174)
  IPR051834 RING finger E3 ubiquitin-protein ligase [PTHR45931] (117-171)